Protein AF-A0A511DUH2-F1 (afdb_monomer_lite)

Secondary structure (DSSP, 8-state):
-----EEE--HHHHHHHS--HHHHHT-SS---SS-SEEEEEEEEEEE---TT-----EEEEEEEEEEEEEE-TTSS--EEEEESSHHHHHHHHHHS--TT---SSS-HHHHHHHTHHHHHHHHHHHHHHHHHHHHHHHHHHHHTS---PPP--------------

Structure (mmCIF, N/CA/C/O backbone):
data_AF-A0A511DUH2-F1
#
_entry.id   AF-A0A511DUH2-F1
#
loop_
_atom_site.group_PDB
_atom_site.id
_atom_site.type_symbol
_atom_site.label_atom_id
_atom_site.label_alt_id
_atom_site.label_comp_id
_atom_site.label_asym_id
_atom_site.label_entity_id
_atom_site.label_seq_id
_atom_site.pdbx_PDB_ins_code
_atom_site.Cartn_x
_atom_site.Cartn_y
_atom_site.Cartn_z
_atom_site.occupancy
_atom_site.B_iso_or_equiv
_atom_site.auth_seq_id
_atom_site.auth_comp_id
_atom_site.auth_asym_id
_atom_site.auth_atom_id
_atom_site.pdbx_PDB_model_num
ATOM 1 N N . MET A 1 1 ? -21.020 4.846 -0.108 1.00 27.09 1 MET A N 1
ATOM 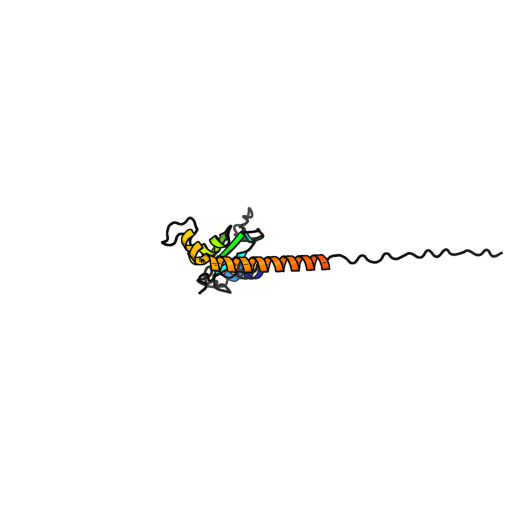2 C CA . MET A 1 1 ? -20.127 5.142 -1.251 1.00 27.09 1 MET A CA 1
ATOM 3 C C . MET A 1 1 ? -18.711 5.168 -0.693 1.00 27.09 1 MET A C 1
ATOM 5 O O . MET A 1 1 ? -18.387 6.124 -0.010 1.00 27.09 1 MET A O 1
ATOM 9 N N . THR A 1 2 ? -17.922 4.106 -0.860 1.00 39.66 2 THR A N 1
ATOM 10 C CA . THR A 1 2 ? -16.558 4.007 -0.295 1.00 39.66 2 THR A CA 1
ATOM 11 C C . THR A 1 2 ? -15.631 4.985 -1.027 1.00 39.66 2 THR A C 1
ATOM 13 O O . THR A 1 2 ? -15.426 4.830 -2.234 1.00 39.66 2 THR A O 1
ATOM 16 N N . GLN A 1 3 ? -15.136 6.022 -0.343 1.00 56.62 3 GLN A N 1
ATOM 17 C CA . GLN A 1 3 ? -14.413 7.144 -0.968 1.00 56.62 3 GLN A CA 1
ATOM 18 C C . GLN A 1 3 ? -12.932 6.827 -1.226 1.00 56.62 3 GLN A C 1
ATOM 20 O O . GLN A 1 3 ? -12.353 7.340 -2.183 1.00 56.62 3 GLN A O 1
ATOM 25 N N . THR A 1 4 ? -12.335 5.890 -0.484 1.00 60.19 4 THR A N 1
ATOM 26 C CA . THR A 1 4 ? -10.929 5.510 -0.699 1.00 60.19 4 THR A CA 1
ATOM 27 C C . THR A 1 4 ? -10.771 4.407 -1.755 1.00 60.19 4 THR A C 1
ATOM 29 O O . THR A 1 4 ? -10.935 3.218 -1.492 1.00 60.19 4 THR A O 1
ATOM 32 N N . LYS A 1 5 ? -10.377 4.784 -2.980 1.00 70.19 5 LYS A N 1
ATOM 33 C CA . LYS A 1 5 ? -10.098 3.866 -4.111 1.00 70.19 5 LYS A CA 1
ATOM 34 C C . LYS A 1 5 ? -8.745 3.133 -3.996 1.00 70.19 5 LYS A C 1
ATOM 36 O O . LYS A 1 5 ? -8.036 2.985 -4.991 1.00 70.19 5 LYS A O 1
ATOM 41 N N . ALA A 1 6 ? -8.342 2.703 -2.801 1.00 78.94 6 ALA A N 1
ATOM 42 C CA . ALA A 1 6 ? -7.068 2.013 -2.595 1.00 78.94 6 ALA A CA 1
ATOM 43 C C . ALA A 1 6 ? -7.252 0.489 -2.576 1.00 78.94 6 ALA A C 1
ATOM 45 O O . ALA A 1 6 ? -8.086 -0.045 -1.847 1.00 78.94 6 ALA A O 1
ATOM 46 N N . THR A 1 7 ? -6.442 -0.233 -3.349 1.00 85.56 7 THR A N 1
ATOM 47 C CA . THR A 1 7 ? -6.520 -1.699 -3.450 1.00 85.56 7 THR A CA 1
ATOM 48 C C . THR A 1 7 ? -5.322 -2.383 -2.787 1.00 85.56 7 THR A C 1
ATOM 50 O O . THR A 1 7 ? -4.168 -1.991 -2.960 1.00 85.56 7 THR A O 1
ATOM 53 N N . LEU A 1 8 ? -5.588 -3.425 -1.991 1.00 86.06 8 LEU A N 1
ATOM 54 C CA . LEU A 1 8 ? -4.547 -4.189 -1.300 1.00 86.06 8 LEU A CA 1
ATOM 55 C C . LEU A 1 8 ? -3.928 -5.229 -2.237 1.00 86.06 8 LEU A C 1
ATOM 57 O O . LEU A 1 8 ? -4.582 -6.226 -2.567 1.00 86.06 8 LEU A O 1
ATOM 61 N N . ILE A 1 9 ? -2.649 -5.069 -2.564 1.00 87.31 9 ILE A N 1
ATOM 62 C CA . ILE A 1 9 ? -1.936 -5.930 -3.516 1.00 87.31 9 ILE A CA 1
ATOM 63 C C . ILE A 1 9 ? -1.029 -6.958 -2.839 1.00 87.31 9 ILE A C 1
ATOM 65 O O . ILE A 1 9 ? -0.667 -6.856 -1.662 1.00 87.31 9 ILE A O 1
ATOM 69 N N . SER A 1 10 ? -0.685 -7.991 -3.599 1.00 86.38 10 SER A N 1
ATOM 70 C CA . SER A 1 10 ? 0.327 -8.985 -3.256 1.00 86.38 10 SER A CA 1
ATOM 71 C C . SER A 1 10 ? 1.739 -8.532 -3.654 1.00 86.38 10 SER A C 1
ATOM 73 O O . SER A 1 10 ? 1.935 -7.556 -4.374 1.00 86.38 10 SER A O 1
ATOM 75 N N . VAL A 1 11 ? 2.750 -9.271 -3.193 1.00 83.69 11 VAL A N 1
ATOM 76 C CA . VAL A 1 11 ? 4.164 -8.999 -3.509 1.00 83.69 11 VAL A CA 1
ATOM 77 C C . VAL A 1 11 ? 4.452 -9.172 -4.996 1.00 83.69 11 VAL A C 1
ATOM 79 O O . VAL A 1 11 ? 5.246 -8.427 -5.560 1.00 83.69 11 VAL A O 1
ATOM 82 N N . GLU A 1 12 ? 3.823 -10.162 -5.626 1.00 81.94 12 GLU A N 1
ATOM 83 C CA . GLU A 1 12 ? 3.992 -10.451 -7.051 1.00 81.94 12 GLU A CA 1
ATOM 84 C C . GLU A 1 12 ? 3.419 -9.318 -7.903 1.00 81.94 12 GLU A C 1
ATOM 86 O O . GLU A 1 12 ? 4.085 -8.831 -8.813 1.00 81.94 12 GLU A O 1
ATOM 91 N N . GLU A 1 13 ? 2.239 -8.816 -7.536 1.00 81.75 13 GLU A N 1
ATOM 92 C CA . GLU A 1 13 ? 1.628 -7.649 -8.177 1.00 81.75 13 GLU A CA 1
ATOM 93 C C . GLU A 1 13 ? 2.458 -6.381 -7.963 1.00 81.75 13 GLU A C 1
ATOM 95 O O . GLU A 1 13 ? 2.677 -5.630 -8.909 1.00 81.75 13 GLU A O 1
ATOM 100 N N . ALA A 1 14 ? 2.988 -6.169 -6.754 1.00 81.25 14 ALA A N 1
ATOM 101 C CA . ALA A 1 14 ? 3.866 -5.035 -6.474 1.00 81.25 14 ALA A CA 1
ATOM 102 C C . ALA A 1 14 ? 5.151 -5.085 -7.313 1.00 81.25 14 ALA A C 1
ATOM 104 O O . ALA A 1 14 ? 5.560 -4.076 -7.880 1.00 81.25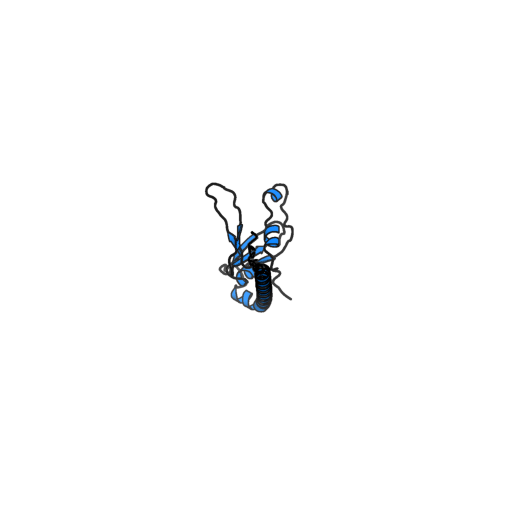 14 ALA A O 1
ATOM 105 N N . LYS A 1 15 ? 5.769 -6.264 -7.451 1.00 77.31 15 LYS A N 1
ATOM 106 C CA . LYS A 1 15 ? 6.932 -6.458 -8.330 1.00 77.31 15 LYS A CA 1
ATOM 107 C C . LYS A 1 15 ? 6.587 -6.234 -9.800 1.00 77.31 15 LYS A C 1
ATOM 109 O O . LYS A 1 15 ? 7.394 -5.665 -10.516 1.00 77.31 15 LYS A O 1
ATOM 114 N N . ALA A 1 16 ? 5.396 -6.629 -10.246 1.00 75.38 16 ALA A N 1
ATOM 115 C CA . ALA A 1 16 ? 4.959 -6.393 -11.620 1.00 75.38 16 ALA A CA 1
ATOM 116 C C . ALA A 1 16 ? 4.741 -4.900 -11.942 1.00 75.38 16 ALA A C 1
ATOM 118 O O . ALA A 1 16 ? 4.859 -4.507 -13.104 1.00 75.38 16 ALA A O 1
ATOM 119 N N . LEU A 1 17 ? 4.415 -4.078 -10.936 1.00 73.88 17 LEU A N 1
ATOM 120 C CA . LEU A 1 17 ? 4.332 -2.616 -11.063 1.00 73.88 17 LEU A CA 1
ATOM 121 C C . LEU A 1 17 ? 5.722 -1.966 -11.102 1.00 73.88 17 LEU A C 1
ATOM 123 O O . LEU A 1 17 ? 5.933 -0.996 -11.829 1.00 73.88 17 LEU A O 1
ATOM 127 N N . LEU A 1 18 ? 6.680 -2.535 -10.370 1.00 72.62 18 LEU A N 1
ATOM 128 C CA . LEU A 1 18 ? 8.098 -2.186 -10.413 1.00 72.62 18 LEU A CA 1
ATOM 129 C C . LEU A 1 18 ? 8.753 -2.774 -11.682 1.00 72.62 18 LEU A C 1
ATOM 131 O O . LEU A 1 18 ? 9.583 -3.673 -11.585 1.00 72.62 18 LEU A O 1
ATOM 135 N N . LYS A 1 19 ? 8.364 -2.314 -12.882 1.00 65.12 19 LYS A N 1
ATOM 136 C CA . LYS A 1 19 ? 9.060 -2.694 -14.132 1.00 65.12 19 LYS A CA 1
ATOM 137 C C . LYS A 1 19 ? 10.562 -2.388 -14.001 1.00 65.12 19 LYS A C 1
ATOM 139 O O . LYS A 1 19 ? 10.927 -1.303 -13.542 1.00 65.12 19 LYS A O 1
ATOM 144 N N . ASP A 1 20 ? 11.415 -3.310 -14.444 1.00 58.19 20 ASP A N 1
ATOM 145 C CA . ASP A 1 20 ? 12.858 -3.077 -14.516 1.00 58.19 20 ASP A CA 1
ATOM 146 C C . ASP A 1 20 ? 13.172 -1.967 -15.533 1.00 58.19 20 ASP A C 1
ATOM 148 O O . ASP A 1 20 ? 12.541 -1.858 -16.586 1.00 58.19 20 ASP A O 1
ATOM 152 N N . GLN A 1 21 ? 14.162 -1.123 -15.223 1.00 52.81 21 GLN A N 1
ATOM 153 C CA . GLN A 1 21 ? 14.524 0.030 -16.057 1.00 52.81 21 GLN A CA 1
ATOM 154 C C . GLN A 1 21 ? 14.890 -0.385 -17.496 1.00 52.81 21 GLN A C 1
ATOM 156 O O . GLN A 1 21 ? 14.629 0.375 -18.421 1.00 52.81 21 GLN A O 1
ATOM 161 N N . SER A 1 22 ? 15.435 -1.591 -17.707 1.00 52.84 22 SER A N 1
ATOM 162 C CA . SER A 1 22 ? 15.736 -2.136 -19.042 1.00 52.84 22 SER A CA 1
ATOM 163 C C . SER A 1 22 ? 14.511 -2.220 -19.948 1.00 52.84 22 SER A C 1
ATOM 165 O O . SER A 1 22 ? 14.611 -1.909 -21.131 1.00 52.84 22 SER A O 1
ATOM 167 N N . ASP A 1 23 ? 13.355 -2.562 -19.381 1.00 56.81 23 ASP A N 1
ATOM 168 C CA . ASP A 1 23 ? 12.097 -2.670 -20.120 1.00 56.81 23 ASP A CA 1
ATOM 169 C C . ASP A 1 23 ? 11.494 -1.284 -20.392 1.00 56.81 23 ASP A C 1
ATOM 171 O O . ASP A 1 23 ? 10.731 -1.107 -21.337 1.00 56.81 23 ASP A O 1
ATOM 175 N N . GLN A 1 24 ? 11.858 -0.282 -19.583 1.00 59.25 24 GLN A N 1
ATOM 176 C CA . GLN A 1 24 ? 11.431 1.110 -19.746 1.00 59.25 24 GLN A CA 1
ATOM 177 C C . GLN A 1 24 ? 12.296 1.897 -20.741 1.00 59.25 24 GLN A C 1
ATOM 179 O O . GLN A 1 24 ? 11.797 2.846 -21.336 1.00 59.25 24 GLN A O 1
ATOM 184 N N . ILE A 1 25 ? 13.566 1.519 -20.947 1.00 59.12 25 ILE A N 1
ATOM 185 C CA . ILE A 1 25 ? 14.508 2.244 -21.827 1.00 59.12 25 ILE A CA 1
ATOM 186 C C . ILE A 1 25 ? 14.023 2.292 -23.285 1.00 59.12 25 ILE A C 1
ATOM 188 O O . ILE A 1 25 ? 14.286 3.271 -23.978 1.00 59.12 25 ILE A O 1
ATOM 192 N N . ASN A 1 26 ? 13.287 1.274 -23.739 1.00 64.19 26 ASN A N 1
ATOM 193 C CA . ASN A 1 26 ? 12.782 1.195 -25.114 1.00 64.19 26 ASN A CA 1
ATOM 194 C C . ASN A 1 26 ? 11.375 1.805 -25.294 1.00 64.19 26 ASN A C 1
ATOM 196 O O . ASN A 1 26 ? 10.894 1.907 -26.422 1.00 64.19 26 ASN A O 1
ATOM 200 N N . GLU A 1 27 ? 10.696 2.218 -24.215 1.00 64.69 27 GLU A N 1
ATOM 201 C CA . GLU A 1 27 ? 9.372 2.849 -24.280 1.00 64.69 27 GLU A CA 1
ATOM 202 C C . GLU A 1 27 ? 9.519 4.384 -24.305 1.00 64.69 27 GLU A C 1
ATOM 204 O O . GLU A 1 27 ? 10.031 4.989 -23.367 1.00 64.69 27 GLU A O 1
ATOM 209 N N . ARG A 1 28 ? 9.008 5.048 -25.357 1.00 67.25 28 ARG A N 1
ATOM 210 C CA . ARG A 1 28 ? 9.033 6.525 -25.481 1.00 67.25 28 ARG A CA 1
ATOM 211 C C . ARG A 1 28 ? 8.339 7.237 -24.310 1.00 67.25 28 ARG A C 1
ATOM 213 O O . ARG A 1 28 ? 8.726 8.344 -23.955 1.00 67.25 28 ARG A O 1
ATOM 220 N N . PHE A 1 29 ? 7.336 6.586 -23.721 1.00 61.47 29 PHE A N 1
ATOM 221 C CA . PHE A 1 29 ? 6.712 6.970 -22.458 1.00 61.47 29 PHE A CA 1
ATOM 222 C C . PHE A 1 29 ? 6.415 5.691 -21.669 1.00 61.47 29 PHE A C 1
ATOM 224 O O . PHE A 1 29 ? 5.510 4.958 -22.081 1.00 61.47 29 PHE A O 1
ATOM 231 N N . PRO A 1 30 ? 7.149 5.393 -20.582 1.00 63.19 30 PRO A N 1
ATOM 232 C CA . PRO A 1 30 ? 6.910 4.189 -19.804 1.00 63.19 30 PRO A CA 1
ATOM 233 C C . PRO A 1 30 ? 5.484 4.208 -19.251 1.00 63.19 30 PRO A C 1
ATOM 235 O O . PRO A 1 30 ? 5.087 5.148 -18.562 1.00 63.19 30 PRO A O 1
ATOM 238 N N . ARG A 1 31 ? 4.693 3.181 -19.575 1.00 63.69 31 ARG A N 1
ATOM 239 C CA . ARG A 1 31 ? 3.324 3.029 -19.053 1.00 63.69 31 ARG A CA 1
ATOM 240 C C . ARG A 1 31 ? 3.255 1.891 -18.048 1.00 63.69 31 ARG A C 1
ATOM 242 O O . ARG A 1 31 ? 3.815 0.805 -18.256 1.00 63.69 31 ARG A O 1
ATOM 249 N N . LEU A 1 32 ? 2.529 2.129 -16.959 1.00 66.12 32 LEU A N 1
ATOM 250 C CA . LEU A 1 32 ? 2.242 1.102 -15.962 1.00 66.12 32 LEU A CA 1
ATOM 251 C C . LEU A 1 32 ? 1.192 0.124 -16.494 1.00 66.12 32 LEU A C 1
ATOM 253 O O . LEU A 1 32 ? 0.251 0.514 -17.181 1.00 66.12 32 LEU A O 1
ATOM 257 N N . LYS A 1 33 ? 1.350 -1.165 -16.163 1.00 68.62 33 LYS A N 1
ATOM 258 C CA . LYS A 1 33 ? 0.423 -2.225 -16.605 1.00 68.62 33 LYS A CA 1
ATOM 259 C C . LYS A 1 33 ? -0.976 -2.080 -15.999 1.00 68.62 33 LYS A C 1
ATOM 261 O O . LYS A 1 33 ? -1.950 -2.473 -16.631 1.00 68.62 33 LYS A O 1
ATOM 266 N N . LYS A 1 34 ? -1.072 -1.563 -14.773 1.00 72.94 34 LYS A N 1
ATOM 267 C CA . LYS A 1 34 ? -2.332 -1.291 -14.076 1.00 72.94 34 LYS A CA 1
ATOM 268 C C . LYS A 1 34 ? -2.225 0.083 -13.422 1.00 72.94 34 LYS A C 1
ATOM 270 O O . LYS A 1 34 ? -1.232 0.353 -12.753 1.00 72.94 34 LYS A O 1
ATOM 275 N N . GLN A 1 35 ? -3.214 0.932 -13.678 1.00 81.88 35 GLN A N 1
ATOM 276 C CA . GLN A 1 35 ? -3.316 2.276 -13.113 1.00 81.88 35 GLN A CA 1
ATOM 277 C C . GLN A 1 35 ? -4.217 2.231 -11.877 1.00 81.88 35 GLN A C 1
ATOM 279 O O . GLN A 1 35 ? -5.226 1.520 -11.873 1.00 81.88 35 GLN A O 1
ATOM 284 N N . GLY A 1 36 ? -3.864 2.988 -10.842 1.00 85.19 36 GLY A N 1
ATOM 285 C CA . GLY A 1 36 ? -4.644 3.093 -9.613 1.00 85.19 36 GLY A CA 1
ATOM 286 C C . GLY A 1 36 ? -3.813 3.350 -8.359 1.00 85.19 36 GLY A C 1
ATOM 287 O O . GLY A 1 36 ? -2.604 3.585 -8.409 1.00 85.19 36 GLY A O 1
ATOM 288 N N . LYS A 1 37 ? -4.491 3.291 -7.213 1.00 88.69 37 LYS A N 1
ATOM 289 C CA . LYS A 1 37 ? -3.904 3.472 -5.884 1.00 88.69 37 LYS A CA 1
ATOM 290 C C . LYS A 1 37 ? -3.786 2.104 -5.220 1.00 88.69 37 LYS A C 1
ATOM 292 O O . LYS A 1 37 ? -4.782 1.385 -5.081 1.00 88.69 37 LYS A O 1
ATOM 297 N N . TYR A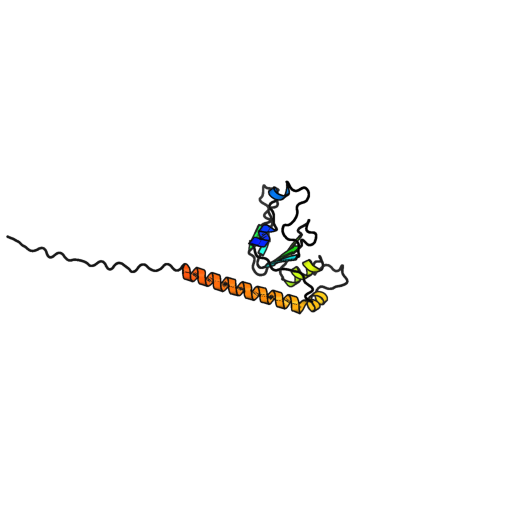 1 38 ? -2.575 1.720 -4.830 1.00 88.81 38 TYR A N 1
ATOM 298 C CA . TYR A 1 38 ? -2.294 0.394 -4.282 1.00 88.81 38 TYR A CA 1
ATOM 299 C C . TYR A 1 38 ? -1.566 0.468 -2.945 1.00 88.81 38 TYR A C 1
ATOM 301 O O . TYR A 1 38 ? -0.751 1.356 -2.707 1.00 88.81 38 TYR A O 1
ATOM 309 N N . ILE A 1 39 ? -1.823 -0.513 -2.082 1.00 90.12 39 ILE A N 1
ATOM 310 C CA . ILE A 1 39 ? -1.133 -0.671 -0.801 1.00 90.12 39 ILE A CA 1
ATOM 311 C C . ILE A 1 39 ? -0.574 -2.088 -0.703 1.00 90.12 39 ILE A C 1
ATOM 313 O O . ILE A 1 39 ? -1.309 -3.073 -0.817 1.00 90.12 39 ILE A O 1
ATOM 317 N N . LEU A 1 40 ? 0.726 -2.188 -0.434 1.00 90.19 40 LEU A N 1
ATOM 318 C CA . LEU A 1 40 ? 1.406 -3.437 -0.113 1.00 90.19 40 LEU A CA 1
ATOM 319 C C . LEU A 1 40 ? 1.660 -3.517 1.404 1.00 90.19 40 LEU A C 1
ATOM 321 O O . LEU A 1 40 ? 2.487 -2.760 1.921 1.00 90.19 40 LEU A O 1
ATOM 325 N N . PRO A 1 41 ? 0.980 -4.428 2.121 1.00 88.62 41 PRO A N 1
ATOM 326 C CA . PRO A 1 41 ? 1.171 -4.624 3.557 1.00 88.62 41 PRO A CA 1
ATOM 327 C C . PRO A 1 41 ? 2.366 -5.536 3.868 1.00 88.62 41 PRO A C 1
ATOM 329 O O . PRO A 1 41 ? 2.637 -6.476 3.123 1.00 88.62 41 PRO A O 1
ATOM 332 N N . ASP A 1 42 ? 3.005 -5.315 5.018 1.00 88.00 42 ASP A N 1
ATOM 333 C CA . ASP A 1 42 ? 4.145 -6.067 5.576 1.00 88.00 42 ASP A CA 1
ATOM 334 C C . ASP A 1 42 ? 5.449 -5.988 4.764 1.00 88.00 42 ASP A C 1
ATOM 336 O O . ASP A 1 42 ? 6.334 -6.844 4.869 1.00 88.00 42 ASP A O 1
ATOM 340 N N . TYR A 1 43 ? 5.600 -4.932 3.967 1.00 87.19 43 TYR A N 1
ATOM 341 C CA . TYR A 1 43 ? 6.821 -4.662 3.215 1.00 87.19 43 TYR A CA 1
ATOM 342 C C . TYR A 1 43 ? 7.256 -3.213 3.374 1.00 87.19 43 TYR A C 1
ATOM 344 O O . TYR A 1 43 ? 6.484 -2.329 3.744 1.00 87.19 43 TYR A O 1
ATOM 352 N N . ARG A 1 44 ? 8.531 -2.982 3.080 1.00 85.19 44 ARG A N 1
ATOM 353 C CA . ARG A 1 44 ? 9.156 -1.670 3.042 1.00 85.19 44 ARG A CA 1
ATOM 354 C C . ARG A 1 44 ? 10.079 -1.590 1.836 1.00 85.19 44 ARG A C 1
ATOM 356 O O . ARG A 1 44 ? 10.849 -2.516 1.579 1.00 85.19 44 ARG A O 1
ATOM 363 N N . LEU A 1 45 ? 10.029 -0.474 1.119 1.00 83.88 45 LEU A N 1
ATOM 364 C CA . LEU A 1 45 ? 11.007 -0.152 0.089 1.00 83.88 45 LEU A CA 1
ATOM 365 C C . LEU A 1 45 ? 12.311 0.272 0.755 1.00 83.88 45 LEU A C 1
ATOM 367 O O . LEU A 1 45 ? 12.361 1.276 1.470 1.00 83.88 45 LEU A O 1
ATOM 371 N N . THR A 1 46 ? 13.371 -0.485 0.512 1.00 78.50 46 THR A N 1
ATOM 372 C CA . THR A 1 46 ? 14.721 -0.141 0.940 1.00 78.50 46 THR A CA 1
ATOM 373 C C . THR A 1 46 ? 15.584 0.159 -0.271 1.00 78.50 46 THR A C 1
ATOM 375 O O . THR A 1 46 ? 15.486 -0.465 -1.328 1.00 78.50 46 THR A O 1
ATOM 378 N N . ARG A 1 47 ? 16.437 1.171 -0.123 1.00 68.88 47 ARG A N 1
ATOM 379 C CA . ARG A 1 47 ? 17.399 1.556 -1.147 1.00 68.88 47 ARG A CA 1
ATOM 380 C C . ARG A 1 47 ? 18.775 1.159 -0.646 1.00 68.88 47 ARG A C 1
ATOM 382 O O . ARG A 1 47 ? 19.327 1.834 0.220 1.00 68.88 47 ARG A O 1
ATOM 389 N N . LYS A 1 48 ? 19.322 0.054 -1.149 1.00 55.38 48 LYS A N 1
ATOM 390 C CA . LYS A 1 48 ? 20.725 -0.267 -0.875 1.00 55.38 48 LYS A CA 1
ATOM 391 C C . LYS A 1 48 ? 21.597 0.668 -1.709 1.00 55.38 48 LYS A C 1
ATOM 393 O O . LYS A 1 48 ? 21.420 0.765 -2.919 1.00 55.38 48 LYS A O 1
ATOM 398 N N . ARG A 1 49 ? 22.526 1.368 -1.058 1.00 52.19 49 ARG A N 1
ATOM 399 C CA . ARG A 1 49 ? 23.690 1.945 -1.735 1.00 52.19 49 ARG A CA 1
ATOM 400 C C . ARG A 1 49 ? 24.757 0.854 -1.726 1.00 52.19 49 ARG A C 1
ATOM 402 O O . ARG A 1 49 ? 25.369 0.625 -0.690 1.00 52.19 49 ARG A O 1
ATOM 409 N N . GLU A 1 50 ? 24.930 0.128 -2.825 1.00 48.78 50 GLU A N 1
ATOM 410 C CA . GLU A 1 50 ? 26.168 -0.640 -2.995 1.00 48.78 50 GLU A CA 1
ATOM 411 C C . GLU A 1 50 ? 27.294 0.363 -3.255 1.00 48.78 50 GLU A C 1
ATOM 413 O O . GLU A 1 50 ? 27.130 1.266 -4.076 1.00 48.78 50 GLU A O 1
ATOM 418 N N . ALA A 1 51 ? 28.417 0.225 -2.545 1.00 44.75 51 ALA A N 1
ATOM 419 C CA . ALA A 1 51 ? 29.479 1.235 -2.468 1.00 44.75 51 ALA A CA 1
ATOM 420 C C . ALA A 1 51 ? 30.136 1.616 -3.815 1.00 44.75 51 ALA A C 1
ATOM 422 O O . ALA A 1 51 ? 30.908 2.562 -3.857 1.00 44.75 51 ALA A O 1
ATOM 423 N N . PHE A 1 52 ? 29.805 0.945 -4.922 1.00 40.47 52 PHE A N 1
ATOM 424 C CA . PHE A 1 52 ? 30.395 1.198 -6.242 1.00 40.47 52 PHE A CA 1
ATOM 425 C C . PHE A 1 52 ? 29.390 1.181 -7.406 1.00 40.47 52 PHE A C 1
ATOM 427 O O . PHE A 1 52 ? 29.788 1.199 -8.569 1.00 40.47 52 PHE A O 1
ATOM 434 N N . LYS A 1 53 ? 28.077 1.167 -7.140 1.00 42.81 53 LYS A N 1
ATOM 435 C CA . LYS A 1 53 ? 27.053 1.214 -8.196 1.00 42.81 53 LYS A CA 1
ATOM 436 C C . LYS A 1 53 ? 26.111 2.389 -7.973 1.00 42.81 53 LYS A C 1
ATOM 438 O O . LYS A 1 53 ? 25.297 2.399 -7.059 1.00 42.81 53 LYS A O 1
ATOM 443 N N . ILE A 1 54 ? 26.149 3.334 -8.909 1.00 44.31 54 ILE A N 1
ATOM 444 C CA . ILE A 1 54 ? 25.215 4.470 -9.047 1.00 44.31 54 ILE A CA 1
ATOM 445 C C . ILE A 1 54 ? 23.754 3.990 -9.267 1.00 44.31 54 ILE A C 1
ATOM 447 O O . ILE A 1 54 ? 22.805 4.775 -9.231 1.00 44.31 54 ILE A O 1
ATOM 451 N N . ARG A 1 55 ? 23.536 2.680 -9.462 1.00 48.12 55 ARG A N 1
ATOM 452 C CA . ARG A 1 55 ? 22.228 2.081 -9.741 1.00 48.12 55 ARG A CA 1
ATOM 453 C C . ARG A 1 55 ? 21.373 1.999 -8.477 1.00 48.12 55 ARG A C 1
ATOM 455 O O . ARG A 1 55 ? 21.597 1.191 -7.580 1.00 48.12 55 ARG A O 1
ATOM 462 N N . LYS A 1 56 ? 20.356 2.856 -8.431 1.00 51.81 56 LYS A N 1
ATOM 463 C CA . LYS A 1 56 ? 19.318 2.925 -7.399 1.00 51.81 56 LYS A CA 1
ATOM 464 C C . LYS A 1 56 ? 18.384 1.713 -7.513 1.00 51.81 56 LYS A C 1
ATOM 466 O O . LYS A 1 56 ? 17.261 1.858 -7.975 1.00 51.81 56 LYS A O 1
ATOM 471 N N . HIS A 1 57 ? 18.819 0.528 -7.101 1.00 59.03 57 HIS A N 1
ATOM 472 C CA . HIS A 1 57 ? 17.913 -0.616 -7.014 1.00 59.03 57 HIS A CA 1
ATOM 473 C C . HIS A 1 57 ? 17.022 -0.458 -5.768 1.00 59.03 57 HIS A C 1
ATOM 475 O O . HIS A 1 57 ? 17.491 -0.515 -4.628 1.00 59.03 57 HIS A O 1
ATOM 481 N N . THR A 1 58 ? 15.740 -0.164 -5.981 1.00 64.25 58 THR A N 1
ATOM 482 C CA . THR A 1 58 ? 14.698 -0.242 -4.949 1.00 64.25 58 THR A CA 1
ATOM 483 C C . THR A 1 58 ? 14.363 -1.706 -4.706 1.00 64.25 58 THR A C 1
ATOM 485 O O . THR A 1 58 ? 13.924 -2.400 -5.617 1.00 64.25 58 THR A O 1
ATOM 488 N N . PHE A 1 59 ? 14.561 -2.178 -3.478 1.00 75.56 59 PHE A N 1
ATOM 489 C CA . PHE A 1 59 ? 14.236 -3.543 -3.077 1.00 75.56 59 PHE A CA 1
ATOM 490 C C . PHE A 1 59 ? 13.036 -3.546 -2.133 1.00 75.56 59 PHE A C 1
ATOM 492 O O . PHE A 1 59 ? 12.884 -2.656 -1.297 1.00 75.56 59 PHE A O 1
ATOM 499 N N . LEU A 1 60 ? 12.199 -4.576 -2.243 1.00 83.56 60 LEU A N 1
ATOM 500 C CA . LEU A 1 60 ? 11.140 -4.849 -1.276 1.00 83.56 60 LEU A CA 1
ATOM 501 C C . LEU A 1 60 ? 11.695 -5.745 -0.170 1.00 83.56 60 LEU A C 1
ATOM 503 O O . LEU A 1 60 ? 12.013 -6.911 -0.402 1.00 83.56 60 LEU A O 1
ATOM 507 N N . GLN A 1 61 ? 11.790 -5.204 1.039 1.00 84.88 61 GLN A N 1
ATOM 508 C CA . GLN A 1 61 ? 12.156 -5.951 2.234 1.00 84.88 61 GLN A CA 1
ATOM 509 C C . GLN A 1 61 ? 10.901 -6.235 3.054 1.00 84.88 61 GLN A C 1
ATOM 511 O O . GLN A 1 61 ? 10.100 -5.333 3.294 1.00 84.88 61 GLN A O 1
ATOM 516 N N . HIS A 1 62 ? 10.732 -7.480 3.495 1.00 86.12 62 HIS A N 1
ATOM 517 C CA . HIS A 1 62 ? 9.649 -7.819 4.411 1.00 86.12 62 HIS A CA 1
ATOM 518 C C . HIS A 1 62 ? 9.867 -7.101 5.746 1.00 86.12 62 HIS A C 1
ATOM 520 O O . HIS A 1 62 ? 10.919 -7.247 6.373 1.00 86.12 62 HIS A O 1
ATOM 526 N N . HIS A 1 63 ? 8.873 -6.334 6.176 1.00 86.06 63 HIS A N 1
ATOM 527 C CA . HIS A 1 63 ? 8.883 -5.626 7.445 1.00 86.06 63 HIS A CA 1
ATOM 528 C C . HIS A 1 63 ? 7.461 -5.607 7.991 1.00 86.06 63 HIS A C 1
ATOM 530 O O . HIS A 1 63 ? 6.573 -4.977 7.420 1.00 86.06 63 HIS A O 1
ATOM 536 N N . ALA A 1 64 ? 7.248 -6.301 9.108 1.00 82.88 64 ALA A N 1
ATOM 537 C CA . ALA A 1 64 ? 5.927 -6.398 9.713 1.00 82.88 64 ALA A CA 1
ATOM 538 C C . ALA A 1 64 ? 5.375 -5.004 10.038 1.00 82.88 64 ALA A C 1
ATOM 540 O O . ALA A 1 64 ? 6.132 -4.115 10.446 1.00 82.88 64 ALA A O 1
ATOM 541 N N . ARG A 1 65 ? 4.056 -4.829 9.876 1.00 83.81 65 ARG A N 1
ATOM 542 C CA . ARG A 1 65 ? 3.349 -3.567 10.173 1.00 83.81 65 ARG A CA 1
ATOM 543 C C . ARG A 1 65 ? 3.874 -2.357 9.389 1.00 83.81 65 ARG A C 1
ATOM 545 O O . ARG A 1 65 ? 3.720 -1.229 9.835 1.00 83.81 65 ARG A O 1
ATOM 552 N N . SER A 1 66 ? 4.512 -2.576 8.245 1.00 87.25 66 SER A N 1
ATOM 553 C CA . SER A 1 66 ? 4.867 -1.511 7.305 1.00 87.25 66 SER A CA 1
ATOM 554 C C . SER A 1 66 ? 3.976 -1.582 6.078 1.00 87.25 66 SER A C 1
ATOM 556 O O . SER A 1 66 ? 3.550 -2.665 5.673 1.00 87.25 66 SER A O 1
ATOM 558 N N . TYR A 1 67 ? 3.687 -0.422 5.507 1.00 88.94 67 TYR A N 1
ATOM 559 C CA . TYR A 1 67 ? 2.824 -0.289 4.345 1.00 88.94 67 TYR A CA 1
ATOM 560 C C . TYR A 1 67 ? 3.575 0.485 3.274 1.00 88.94 67 TYR A C 1
ATOM 562 O O . TYR A 1 67 ? 4.104 1.563 3.540 1.00 88.94 67 TYR A O 1
ATOM 570 N N . VAL A 1 68 ? 3.628 -0.059 2.064 1.00 88.19 68 VAL A N 1
ATOM 571 C CA . VAL A 1 68 ? 4.099 0.684 0.895 1.00 88.19 68 VAL A CA 1
ATOM 572 C C . VAL A 1 68 ? 2.879 1.142 0.122 1.00 88.19 68 VAL A C 1
ATOM 574 O O . VAL A 1 68 ? 2.098 0.308 -0.336 1.00 88.19 68 VAL A O 1
ATOM 577 N N . ALA A 1 69 ? 2.716 2.452 -0.005 1.00 88.81 69 ALA A N 1
ATOM 578 C CA . ALA A 1 69 ? 1.713 3.036 -0.878 1.00 88.81 69 ALA A CA 1
ATOM 579 C C . ALA A 1 69 ? 2.305 3.228 -2.274 1.00 88.81 69 ALA A C 1
ATOM 581 O O . ALA A 1 69 ? 3.444 3.684 -2.407 1.00 88.81 69 ALA A O 1
ATOM 582 N N . PHE A 1 70 ? 1.517 2.900 -3.289 1.00 86.75 70 PHE A N 1
ATOM 583 C CA . PHE A 1 70 ? 1.817 3.120 -4.694 1.00 86.75 70 PHE A CA 1
ATOM 584 C C . PHE A 1 70 ? 0.711 3.985 -5.284 1.00 86.75 70 PHE A C 1
ATOM 586 O O . PHE A 1 70 ? -0.448 3.565 -5.303 1.00 86.75 70 PHE A O 1
ATOM 593 N N . ASP A 1 71 ? 1.071 5.159 -5.781 1.00 85.62 71 ASP A N 1
ATOM 594 C CA . ASP A 1 71 ? 0.161 6.005 -6.542 1.00 85.62 71 ASP A CA 1
ATOM 595 C C . ASP A 1 71 ? 0.561 5.994 -8.017 1.00 85.62 71 ASP A C 1
ATOM 597 O O . ASP A 1 71 ? 1.700 6.293 -8.381 1.00 85.62 71 ASP A O 1
ATOM 601 N N . SER A 1 72 ? -0.383 5.582 -8.855 1.00 78.75 72 SER A N 1
ATOM 602 C CA . SER A 1 72 ? -0.243 5.511 -10.305 1.00 78.75 72 SER A CA 1
ATOM 603 C C . SER A 1 72 ? -1.444 6.102 -11.034 1.00 78.75 72 SER A C 1
ATOM 605 O O . SER A 1 72 ? -1.729 5.704 -12.164 1.00 78.75 72 SER A O 1
ATOM 607 N N . GLU A 1 73 ? -2.165 7.028 -10.399 1.00 76.06 73 GLU A N 1
ATOM 608 C CA . GLU A 1 73 ? -3.405 7.612 -10.925 1.00 76.06 73 GLU A CA 1
ATOM 609 C C . GLU A 1 73 ? -3.239 8.191 -12.342 1.00 76.06 73 GLU A C 1
ATOM 611 O O . GLU A 1 73 ? -4.078 7.958 -13.207 1.00 76.06 73 GLU A O 1
ATOM 616 N N . ASN A 1 74 ? -2.092 8.810 -12.638 1.00 69.38 74 ASN A N 1
ATOM 617 C CA . ASN A 1 74 ? -1.812 9.372 -13.966 1.00 69.38 74 ASN A CA 1
ATOM 618 C C . ASN A 1 74 ? -1.340 8.330 -15.001 1.00 69.38 74 ASN A C 1
ATOM 620 O O . ASN A 1 74 ? -1.103 8.666 -16.160 1.00 69.38 74 ASN A O 1
ATOM 624 N N . GLY A 1 75 ? -1.106 7.077 -14.593 1.00 65.00 75 GLY A N 1
ATOM 625 C CA . GLY A 1 75 ? -0.672 5.965 -15.448 1.00 65.00 75 GLY A CA 1
ATOM 626 C C . GLY A 1 75 ? 0.725 6.062 -16.073 1.00 65.00 75 GLY A C 1
ATOM 627 O O . GLY A 1 75 ? 1.193 5.089 -16.671 1.00 65.00 75 GLY A O 1
ATOM 628 N N . GLN A 1 76 ? 1.382 7.212 -15.920 1.00 67.00 76 GLN A N 1
ATOM 629 C CA . GLN A 1 76 ? 2.725 7.516 -16.418 1.00 67.00 76 GLN A CA 1
ATOM 630 C C . GLN A 1 76 ? 3.775 7.435 -15.303 1.00 67.00 76 GLN A C 1
ATOM 632 O O . GLN A 1 76 ? 4.810 6.797 -15.468 1.00 67.00 76 GLN A O 1
ATOM 637 N N . THR A 1 77 ? 3.494 8.042 -14.148 1.00 69.44 77 THR A N 1
ATOM 638 C CA . THR A 1 77 ? 4.436 8.120 -13.024 1.00 69.44 77 THR A CA 1
ATOM 639 C C . THR A 1 77 ? 3.945 7.263 -11.868 1.00 69.44 77 THR A C 1
ATOM 641 O O . THR A 1 77 ? 2.799 7.392 -11.447 1.00 69.44 77 THR A O 1
ATOM 644 N N . LEU A 1 78 ? 4.827 6.403 -11.352 1.00 77.19 78 LEU A N 1
ATOM 645 C CA . LEU A 1 78 ? 4.597 5.623 -10.139 1.00 77.19 78 LEU A CA 1
ATOM 646 C C . LEU A 1 78 ? 5.260 6.324 -8.950 1.00 77.19 78 LEU A C 1
ATOM 648 O O . LEU A 1 78 ? 6.489 6.324 -8.837 1.00 77.19 78 LEU A O 1
ATOM 652 N N . TRP A 1 79 ? 4.461 6.882 -8.049 1.00 81.38 79 TRP A N 1
ATOM 653 C CA . TRP A 1 79 ? 4.937 7.408 -6.773 1.00 81.38 79 TRP A CA 1
ATOM 654 C C . TRP A 1 79 ? 4.880 6.320 -5.711 1.00 81.38 79 TRP A C 1
ATOM 656 O O . TRP A 1 79 ? 3.932 5.539 -5.656 1.00 81.38 79 TRP A O 1
ATOM 666 N N . MET A 1 80 ? 5.913 6.248 -4.870 1.00 84.69 80 MET A N 1
ATOM 667 C CA . MET A 1 80 ? 6.045 5.177 -3.886 1.00 84.69 80 MET A CA 1
ATOM 668 C C . MET A 1 80 ? 6.565 5.699 -2.559 1.00 84.69 80 MET A C 1
ATOM 670 O O . MET A 1 80 ? 7.650 6.282 -2.499 1.00 84.69 80 MET A O 1
ATOM 674 N N . HIS A 1 81 ? 5.835 5.421 -1.484 1.00 85.62 81 HIS A N 1
ATOM 675 C CA . HIS A 1 81 ? 6.203 5.864 -0.144 1.00 85.62 81 HIS A CA 1
ATOM 676 C C . HIS A 1 81 ? 5.988 4.769 0.897 1.00 85.62 81 HIS A C 1
ATOM 678 O O . HIS A 1 81 ? 5.067 3.958 0.812 1.00 85.62 81 HIS A O 1
ATOM 684 N N . ASN A 1 82 ? 6.878 4.752 1.889 1.00 89.44 82 ASN A N 1
ATOM 685 C CA . ASN A 1 82 ? 6.785 3.862 3.038 1.00 89.44 82 ASN A CA 1
ATOM 686 C C . ASN A 1 82 ? 6.039 4.563 4.168 1.00 89.44 82 ASN A C 1
ATOM 688 O O . ASN A 1 82 ? 6.418 5.672 4.544 1.00 89.44 82 ASN A O 1
ATOM 692 N N . PHE A 1 83 ? 5.085 3.864 4.770 1.00 89.12 83 PHE A N 1
ATOM 693 C CA . PHE A 1 83 ? 4.312 4.339 5.907 1.00 89.12 83 PHE A CA 1
ATOM 694 C C . PHE A 1 83 ? 4.354 3.341 7.071 1.00 89.12 83 PHE A C 1
ATOM 696 O O . PHE A 1 83 ? 4.348 2.122 6.855 1.00 89.12 83 PHE A O 1
ATOM 703 N N . PRO A 1 84 ? 4.382 3.841 8.319 1.00 87.19 84 PRO A N 1
ATOM 704 C CA . PRO A 1 84 ? 4.284 3.016 9.519 1.00 87.19 84 PRO A CA 1
ATOM 705 C C . PRO A 1 84 ? 2.847 2.547 9.796 1.00 87.19 84 PRO A C 1
ATOM 707 O O . PRO A 1 84 ? 2.647 1.620 10.578 1.00 87.19 84 PRO A O 1
ATOM 710 N N . SER A 1 85 ? 1.836 3.165 9.176 1.00 89.19 85 SER A N 1
ATOM 711 C CA . SER A 1 85 ? 0.432 2.833 9.403 1.00 89.19 85 SER A CA 1
ATOM 712 C C . SER A 1 85 ? -0.393 2.817 8.113 1.00 89.19 85 SER A C 1
ATOM 714 O O . SER A 1 85 ? -0.116 3.540 7.156 1.00 89.19 85 SER A O 1
ATOM 716 N N . LEU A 1 86 ? -1.436 1.977 8.104 1.00 88.12 86 LEU A N 1
ATOM 717 C CA . LEU A 1 86 ? -2.371 1.870 6.980 1.00 88.12 86 LEU A CA 1
ATOM 718 C C . LEU A 1 86 ? -3.109 3.196 6.749 1.00 88.12 86 LEU A C 1
ATOM 720 O O . LEU A 1 86 ? -3.331 3.604 5.615 1.00 88.12 86 LEU A O 1
ATOM 724 N N . THR A 1 87 ? -3.473 3.880 7.830 1.00 88.94 87 THR A N 1
ATOM 725 C CA . THR A 1 87 ? -4.221 5.137 7.768 1.00 88.94 87 THR A CA 1
ATOM 726 C C . THR A 1 87 ? -3.402 6.257 7.147 1.00 88.94 87 THR A C 1
ATOM 728 O O . THR A 1 87 ? -3.927 6.983 6.316 1.00 88.94 87 THR A O 1
ATOM 731 N N . GLU A 1 88 ? -2.111 6.352 7.472 1.00 89.00 88 GLU A N 1
ATOM 732 C CA . GLU A 1 88 ? -1.217 7.322 6.829 1.00 89.00 88 GLU A CA 1
ATOM 733 C C . GLU A 1 88 ? -1.012 7.004 5.349 1.00 89.00 88 GLU A C 1
ATOM 735 O O . GLU A 1 88 ? -1.006 7.917 4.530 1.00 89.00 88 GLU A O 1
ATOM 740 N N . SER A 1 89 ? -0.906 5.717 4.991 1.00 88.75 89 SER A N 1
ATOM 741 C CA . SER A 1 89 ? -0.797 5.330 3.581 1.00 88.75 89 SER A CA 1
ATOM 742 C C . SER A 1 89 ? -2.044 5.688 2.774 1.00 88.75 89 SER A C 1
ATOM 744 O O . SER A 1 89 ? -1.919 6.155 1.649 1.00 88.75 89 SER A O 1
ATOM 746 N N . LEU A 1 90 ? -3.238 5.513 3.347 1.00 88.50 90 LEU A N 1
ATOM 747 C CA . LEU A 1 90 ? -4.495 5.878 2.695 1.00 88.50 90 LEU A CA 1
ATOM 748 C C . LEU A 1 90 ? -4.656 7.395 2.595 1.00 88.50 90 LEU A C 1
ATOM 750 O O . LEU A 1 90 ? -5.026 7.887 1.536 1.00 88.50 90 LEU A O 1
ATOM 754 N N . PHE A 1 91 ? -4.320 8.124 3.662 1.00 87.88 91 PHE A N 1
ATOM 755 C CA . PHE A 1 91 ? -4.354 9.583 3.666 1.00 87.88 91 PHE A CA 1
ATOM 756 C C . PHE A 1 91 ? -3.456 10.161 2.574 1.00 87.88 91 PHE A C 1
ATOM 758 O O . PHE A 1 91 ? -3.893 11.013 1.805 1.00 87.88 91 PHE A O 1
ATOM 765 N N . TRP A 1 92 ? -2.227 9.653 2.458 1.00 88.88 92 TRP A N 1
ATOM 766 C CA . TRP A 1 92 ? -1.304 10.089 1.418 1.00 88.88 92 TRP A CA 1
ATOM 767 C C . TRP A 1 92 ? -1.798 9.737 0.012 1.00 88.88 92 TRP A C 1
ATOM 769 O O . TRP A 1 92 ? -1.669 10.548 -0.894 1.00 88.88 92 TRP A O 1
ATOM 779 N N . LEU A 1 93 ? -2.398 8.559 -0.182 1.00 87.00 93 LEU A N 1
ATOM 780 C CA . LEU A 1 93 ? -2.972 8.184 -1.478 1.00 87.00 93 LEU A CA 1
ATOM 781 C C . LEU A 1 93 ? -4.149 9.077 -1.883 1.00 87.00 93 LEU A C 1
ATOM 783 O O . LEU A 1 93 ? -4.363 9.299 -3.071 1.00 87.00 93 LEU A O 1
ATOM 787 N N . ASP A 1 94 ? -4.931 9.556 -0.924 1.00 85.19 94 ASP A N 1
ATOM 788 C CA . ASP A 1 94 ? -6.117 10.363 -1.198 1.00 85.19 94 ASP A CA 1
ATOM 789 C C . ASP A 1 94 ? -5.776 11.848 -1.389 1.00 85.19 94 ASP A C 1
ATOM 791 O O . ASP A 1 94 ? -6.238 12.485 -2.330 1.00 85.19 94 ASP A O 1
ATOM 795 N N . THR A 1 95 ? -4.903 12.382 -0.533 1.00 83.06 95 THR A N 1
ATOM 796 C CA . THR A 1 95 ? -4.581 13.819 -0.482 1.00 83.06 95 THR A CA 1
ATOM 797 C C . THR A 1 95 ? -3.259 14.193 -1.149 1.00 83.06 95 THR A C 1
ATOM 799 O O . THR A 1 95 ? -3.019 15.366 -1.414 1.00 83.06 95 THR A O 1
ATOM 802 N N . GLY A 1 96 ? -2.363 13.230 -1.377 1.00 81.12 96 GLY A N 1
ATOM 803 C CA . GLY A 1 96 ? -0.978 13.478 -1.788 1.00 81.12 96 GLY A CA 1
ATOM 804 C C . GLY A 1 96 ? -0.080 14.043 -0.679 1.00 81.12 96 GLY A C 1
ATOM 805 O O . GLY A 1 96 ? 1.120 14.221 -0.898 1.00 81.12 96 GLY A O 1
ATOM 806 N N . LEU A 1 97 ? -0.625 14.296 0.517 1.00 81.50 97 LEU A N 1
ATOM 807 C CA . LEU A 1 97 ? 0.053 14.991 1.608 1.00 81.50 97 LEU A CA 1
ATOM 808 C C . LEU A 1 97 ? 0.516 14.047 2.707 1.00 81.50 97 LEU A C 1
ATOM 810 O O . LEU A 1 97 ? -0.008 12.948 2.911 1.00 81.50 97 LEU A O 1
ATOM 814 N N . LYS A 1 98 ? 1.530 14.490 3.450 1.00 79.75 98 LYS A N 1
ATOM 815 C CA . LYS A 1 98 ? 1.929 13.809 4.682 1.00 79.75 98 LYS A CA 1
ATOM 816 C C . LYS A 1 98 ? 1.057 14.288 5.843 1.00 79.75 98 LYS A C 1
ATOM 818 O O . LYS A 1 98 ? 0.618 15.429 5.836 1.00 79.75 98 LYS A O 1
ATOM 823 N N . PRO A 1 99 ? 0.870 13.478 6.899 1.00 75.06 99 PRO A N 1
ATOM 824 C CA . PRO A 1 99 ? 0.089 13.886 8.072 1.00 75.06 99 PRO A CA 1
ATOM 825 C C . PRO A 1 99 ? 0.595 15.160 8.767 1.00 75.06 99 PRO A C 1
ATOM 827 O O . PRO A 1 99 ? -0.141 15.769 9.535 1.00 75.06 99 PRO A O 1
ATOM 830 N N . THR A 1 100 ? 1.864 15.519 8.547 1.00 71.94 100 THR A N 1
ATOM 831 C CA . THR A 1 100 ? 2.513 16.717 9.092 1.00 71.94 100 THR A CA 1
ATOM 832 C C . THR A 1 100 ? 2.423 17.933 8.173 1.00 71.94 100 THR A C 1
ATOM 834 O O . THR A 1 100 ? 2.823 19.009 8.602 1.00 71.94 100 THR A O 1
ATOM 837 N N . ASP A 1 101 ? 1.965 17.776 6.926 1.00 71.50 101 ASP A N 1
ATOM 838 C CA . ASP A 1 101 ? 1.733 18.917 6.038 1.00 71.50 101 ASP A CA 1
ATOM 839 C C . ASP A 1 101 ? 0.475 19.660 6.481 1.00 71.50 101 ASP A C 1
ATOM 841 O O . ASP A 1 101 ? -0.599 19.077 6.627 1.00 71.50 101 ASP A O 1
ATOM 845 N N . THR A 1 102 ? 0.620 20.964 6.684 1.00 59.00 102 THR A N 1
ATOM 846 C CA . THR A 1 102 ? -0.446 21.882 7.109 1.00 59.00 102 THR A CA 1
ATOM 847 C C . THR A 1 102 ? -1.136 22.600 5.947 1.00 59.00 102 THR A C 1
ATOM 849 O O . THR A 1 102 ? -2.012 23.425 6.182 1.00 59.00 102 THR A O 1
ATOM 852 N N . ASP A 1 103 ? -0.794 22.274 4.699 1.00 57.56 103 ASP A N 1
ATOM 853 C CA . ASP A 1 103 ? -1.188 23.057 3.517 1.00 57.56 103 ASP A CA 1
ATOM 854 C C . ASP A 1 103 ? -2.591 22.731 2.949 1.00 57.56 103 ASP A C 1
ATOM 856 O O . ASP A 1 103 ? -2.892 23.077 1.808 1.00 57.56 103 ASP A O 1
ATOM 860 N N . THR A 1 104 ? -3.497 22.092 3.708 1.00 58.09 104 THR A N 1
ATOM 861 C CA . THR A 1 104 ? -4.875 21.810 3.238 1.00 58.09 104 THR A CA 1
ATOM 862 C C . THR A 1 104 ? -5.985 22.087 4.250 1.00 58.09 104 THR A C 1
ATOM 864 O O . THR A 1 104 ? -5.820 21.952 5.458 1.00 58.09 104 THR A O 1
ATOM 867 N N . ASN A 1 105 ? -7.179 22.383 3.712 1.00 62.81 105 ASN A N 1
ATOM 868 C CA . ASN A 1 105 ? -8.449 22.548 4.439 1.00 62.81 105 ASN A CA 1
ATOM 869 C C . ASN A 1 105 ? -8.926 21.286 5.193 1.00 62.81 105 ASN A C 1
ATOM 871 O O . ASN A 1 105 ? -9.912 21.337 5.926 1.00 62.81 105 ASN A O 1
ATOM 875 N N . THR A 1 106 ? -8.259 20.143 5.021 1.00 65.00 106 THR A N 1
ATOM 876 C CA . THR A 1 106 ? -8.615 18.860 5.638 1.00 65.00 106 THR A CA 1
ATOM 877 C C . THR A 1 106 ? -7.485 18.367 6.524 1.00 65.00 106 THR A C 1
ATOM 879 O O . THR A 1 106 ? -6.493 17.822 6.049 1.00 65.00 106 THR A O 1
ATOM 882 N N . SER A 1 107 ? -7.660 18.512 7.837 1.00 79.62 107 SER A N 1
ATOM 883 C CA . SER A 1 107 ? -6.731 17.941 8.811 1.00 79.62 107 SER A CA 1
ATOM 884 C C . SER A 1 107 ? -6.719 16.407 8.738 1.00 79.62 107 SER A C 1
ATOM 886 O O . SER A 1 107 ? -7.751 15.776 8.497 1.00 79.62 107 SER A O 1
ATOM 888 N N . TYR A 1 108 ? -5.577 15.778 9.035 1.00 82.75 108 TYR A N 1
ATOM 889 C CA . TYR A 1 108 ? -5.481 14.312 9.115 1.00 82.75 108 TYR A CA 1
ATOM 890 C C . TYR A 1 108 ? -6.516 13.706 10.079 1.00 82.75 108 TYR A C 1
ATOM 892 O O . TYR A 1 108 ? -7.059 12.632 9.823 1.00 82.75 108 TYR A O 1
ATOM 900 N N . LYS A 1 109 ? -6.823 14.408 11.179 1.00 84.69 109 LYS A N 1
ATOM 901 C CA . LYS A 1 109 ? -7.806 13.961 12.172 1.00 84.69 109 LYS A CA 1
ATOM 902 C C . LYS A 1 109 ? -9.217 13.925 11.583 1.00 84.69 109 LYS A C 1
ATOM 904 O O . LYS A 1 109 ? -9.850 12.878 11.623 1.00 84.69 109 LYS A O 1
ATOM 909 N N . SER A 1 110 ? -9.661 15.023 10.970 1.00 85.19 110 SER A N 1
ATOM 910 C CA . SER A 1 110 ? -10.991 15.090 10.353 1.00 85.19 110 SER A CA 1
ATOM 911 C C . SER A 1 110 ? -11.134 14.108 9.191 1.00 85.19 110 SER A C 1
ATOM 913 O O . SER A 1 110 ? -12.167 13.460 9.063 1.00 85.19 110 SER A O 1
ATOM 915 N N . TRP A 1 111 ? -10.088 13.928 8.379 1.00 87.25 111 TRP A N 1
ATOM 916 C CA . TRP A 1 111 ? -10.095 12.930 7.307 1.00 87.25 111 TRP A CA 1
ATOM 917 C C . TRP A 1 111 ? -10.213 11.498 7.847 1.00 87.25 111 TRP A C 1
ATOM 919 O O . TRP A 1 111 ? -10.979 10.694 7.316 1.00 87.25 111 TRP A O 1
ATOM 929 N N . LYS A 1 112 ? -9.481 11.175 8.919 1.00 86.88 112 LYS A N 1
ATOM 930 C CA . LYS A 1 112 ? -9.497 9.843 9.533 1.00 86.88 112 LYS A CA 1
ATOM 931 C C . LYS A 1 112 ? -10.867 9.496 10.108 1.00 86.88 112 LYS A C 1
ATOM 933 O O . LYS A 1 112 ? -11.283 8.348 9.976 1.00 86.88 112 LYS A O 1
ATOM 938 N N . ASP A 1 113 ? -11.530 10.464 10.731 1.00 88.00 113 ASP A N 1
ATOM 939 C CA . ASP A 1 113 ? -12.860 10.270 11.310 1.00 88.00 113 ASP A CA 1
ATOM 940 C C . ASP A 1 113 ? -13.895 10.004 10.200 1.00 88.00 113 ASP A C 1
ATOM 942 O O . ASP A 1 113 ? -14.698 9.081 10.318 1.00 88.00 113 ASP A O 1
ATOM 946 N N . LEU A 1 114 ? -13.800 10.715 9.068 1.00 86.75 114 LEU A N 1
ATOM 947 C CA . LEU A 1 114 ? -14.652 10.490 7.890 1.00 86.75 114 LEU A CA 1
ATOM 948 C C . LEU A 1 114 ? -14.452 9.106 7.249 1.00 86.75 114 LEU A C 1
ATOM 950 O O . LEU A 1 114 ? -15.411 8.491 6.797 1.00 86.75 114 LEU A O 1
ATOM 954 N N . HIS A 1 115 ? -13.217 8.599 7.227 1.00 86.56 115 HIS A N 1
ATOM 955 C CA . HIS A 1 115 ? -12.864 7.336 6.563 1.00 86.56 115 HIS A CA 1
ATOM 956 C C . HIS A 1 115 ? -12.742 6.149 7.527 1.00 86.56 115 HIS A C 1
ATOM 958 O O . HIS A 1 115 ? -12.185 5.104 7.178 1.00 86.56 115 HIS A O 1
ATOM 964 N N . GLN A 1 116 ? -13.232 6.286 8.761 1.00 87.56 116 GLN A N 1
ATOM 965 C CA . GLN A 1 116 ? -13.053 5.278 9.803 1.00 87.56 116 GLN A CA 1
ATOM 966 C C . GLN A 1 116 ? -13.641 3.912 9.415 1.00 87.56 116 GLN A C 1
ATOM 968 O O . GLN A 1 116 ? -13.024 2.880 9.698 1.00 87.56 116 GLN A O 1
ATOM 973 N N . GLU A 1 117 ? -14.797 3.905 8.751 1.00 86.12 117 GLU A N 1
ATOM 974 C CA . GLU A 1 117 ? -15.471 2.689 8.285 1.00 86.12 117 GLU A CA 1
ATOM 975 C C . GLU A 1 117 ? -14.657 1.968 7.200 1.00 86.12 117 GLU A C 1
ATOM 977 O O . GLU A 1 117 ? -14.366 0.777 7.337 1.00 86.12 117 GLU A O 1
ATOM 982 N N . ASP A 1 118 ? -14.188 2.704 6.185 1.00 83.25 118 ASP A N 1
ATOM 983 C CA . ASP A 1 118 ? -13.338 2.184 5.103 1.00 83.25 118 ASP A CA 1
ATOM 984 C C . ASP A 1 118 ? -12.027 1.593 5.659 1.00 83.25 118 ASP A C 1
ATOM 986 O O . ASP A 1 118 ? -11.598 0.490 5.296 1.00 83.25 118 ASP A O 1
ATOM 990 N N . ILE A 1 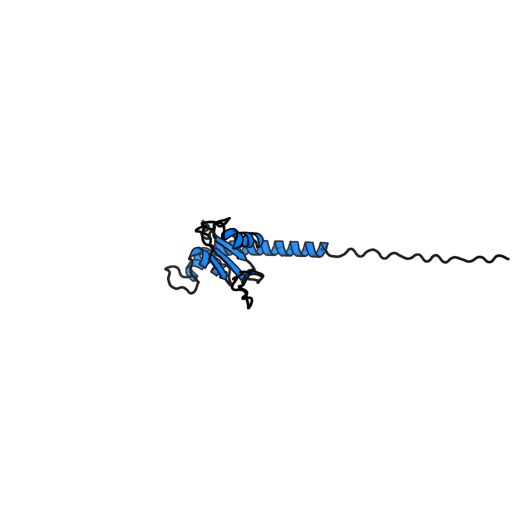119 ? -11.402 2.298 6.608 1.00 87.06 119 ILE A N 1
ATOM 991 C CA . ILE A 1 119 ? -10.202 1.832 7.312 1.00 87.06 119 ILE A CA 1
ATOM 992 C C . ILE A 1 119 ? -10.495 0.535 8.080 1.00 87.06 119 ILE A C 1
ATOM 994 O O . ILE A 1 119 ? -9.641 -0.357 8.130 1.00 87.06 119 ILE A O 1
ATOM 998 N N . GLY A 1 120 ? -11.668 0.435 8.709 1.00 87.00 120 GLY A N 1
ATOM 999 C CA . GLY A 1 120 ? -12.131 -0.762 9.408 1.00 87.00 120 GLY A CA 1
ATOM 1000 C C . GLY A 1 120 ? -12.238 -1.958 8.467 1.00 87.00 120 GLY A C 1
ATOM 1001 O O . GLY A 1 120 ? -11.579 -2.975 8.695 1.00 87.00 120 GLY A O 1
ATOM 1002 N N . ALA A 1 121 ? -12.956 -1.792 7.356 1.00 87.88 121 ALA A N 1
ATOM 1003 C CA . ALA A 1 121 ? -13.131 -2.829 6.343 1.00 87.88 121 ALA A CA 1
ATOM 1004 C C . ALA A 1 121 ? -11.785 -3.335 5.795 1.00 87.88 121 ALA A C 1
ATOM 1006 O O . ALA A 1 121 ? -11.534 -4.541 5.740 1.00 87.88 121 ALA A O 1
ATOM 1007 N N . LEU A 1 122 ? -10.857 -2.429 5.467 1.00 85.94 122 LEU A N 1
ATOM 1008 C CA . LEU A 1 122 ? -9.523 -2.806 4.986 1.00 85.94 122 LEU A CA 1
ATOM 1009 C C . LEU A 1 122 ? -8.704 -3.563 6.039 1.00 85.94 122 LEU A C 1
ATOM 1011 O O . LEU A 1 122 ? -7.988 -4.512 5.704 1.00 85.94 122 LEU A O 1
ATOM 1015 N N . LYS A 1 123 ? -8.807 -3.184 7.318 1.00 87.88 123 LYS A N 1
ATOM 1016 C CA . LYS A 1 123 ? -8.149 -3.915 8.413 1.00 87.88 123 LYS A CA 1
ATOM 1017 C C . LYS A 1 123 ? -8.696 -5.329 8.551 1.00 87.88 123 LYS A C 1
ATOM 1019 O O . LYS A 1 123 ? -7.913 -6.243 8.813 1.00 87.88 123 LYS A O 1
ATOM 1024 N N . ASP A 1 124 ? -9.992 -5.525 8.367 1.00 88.88 124 ASP A N 1
ATOM 1025 C CA . ASP A 1 124 ? -10.599 -6.849 8.464 1.00 88.88 124 ASP A CA 1
ATOM 1026 C C . ASP A 1 124 ? -10.182 -7.744 7.290 1.00 88.88 124 ASP A C 1
ATOM 1028 O O . ASP A 1 124 ? -9.726 -8.867 7.522 1.00 88.88 124 ASP A O 1
ATOM 1032 N N . ILE A 1 125 ? -10.119 -7.206 6.066 1.00 87.56 125 ILE A N 1
ATOM 1033 C CA . ILE A 1 125 ? -9.529 -7.904 4.908 1.00 87.56 125 ILE A CA 1
ATOM 1034 C C . ILE A 1 125 ? -8.072 -8.317 5.189 1.00 87.56 125 ILE A C 1
ATOM 1036 O O . ILE A 1 125 ? -7.648 -9.428 4.851 1.00 87.56 125 ILE A O 1
ATOM 1040 N N . LEU A 1 126 ? -7.275 -7.452 5.828 1.00 87.00 126 LEU A N 1
ATOM 1041 C CA . LEU A 1 126 ? -5.892 -7.774 6.200 1.00 87.00 126 LEU A CA 1
ATOM 1042 C C . LEU A 1 126 ? -5.810 -8.891 7.247 1.00 87.00 126 LEU A C 1
ATOM 1044 O O . LEU A 1 126 ? -4.956 -9.778 7.125 1.00 87.00 126 LEU A O 1
ATOM 1048 N N . LYS A 1 127 ? -6.691 -8.888 8.253 1.00 86.69 127 LYS A N 1
ATOM 1049 C CA . LYS A 1 127 ? -6.767 -9.962 9.256 1.00 86.69 127 LYS A CA 1
ATOM 1050 C C . LYS A 1 127 ? -7.121 -11.293 8.602 1.00 86.69 127 LYS A C 1
ATOM 1052 O O . LYS A 1 127 ? -6.456 -12.291 8.879 1.00 86.69 127 LYS A O 1
ATOM 1057 N N . GLU A 1 128 ? -8.096 -11.309 7.697 1.00 87.94 128 GLU A N 1
ATOM 1058 C CA . GLU A 1 128 ? -8.471 -12.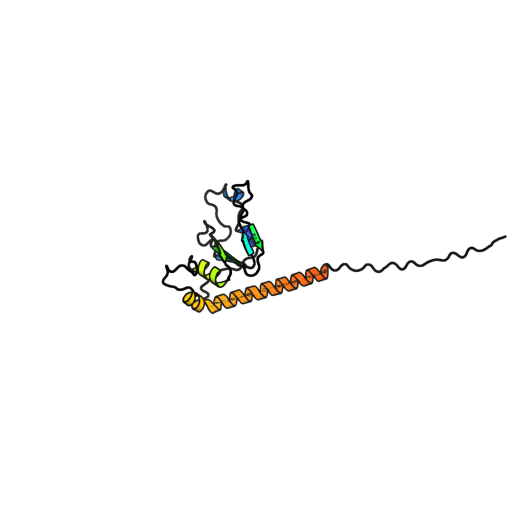512 6.951 1.00 87.94 128 GLU A CA 1
ATOM 1059 C C . GLU A 1 128 ? -7.319 -13.040 6.094 1.00 87.94 128 GLU A C 1
ATOM 1061 O O . GLU A 1 128 ? -7.007 -14.233 6.133 1.00 87.94 128 GLU A O 1
ATOM 1066 N N . ARG A 1 129 ? -6.625 -12.159 5.361 1.00 85.38 129 ARG A N 1
ATOM 1067 C CA . ARG A 1 129 ? -5.430 -12.532 4.585 1.00 85.38 129 ARG A CA 1
ATOM 1068 C C . ARG A 1 129 ? -4.332 -13.101 5.483 1.00 85.38 129 ARG A C 1
ATOM 1070 O O . ARG A 1 129 ? -3.705 -14.096 5.122 1.00 85.38 129 ARG A O 1
ATOM 1077 N N . SER A 1 130 ? -4.102 -12.503 6.652 1.00 83.56 130 SER A N 1
ATOM 1078 C CA . SER A 1 130 ? -3.125 -12.993 7.631 1.00 83.56 130 SER A CA 1
ATOM 1079 C C . SER A 1 130 ? -3.501 -14.377 8.161 1.00 83.56 130 SER A C 1
ATOM 1081 O O . SER A 1 130 ? -2.654 -15.271 8.204 1.00 83.56 130 SER A O 1
ATOM 1083 N N . ARG A 1 131 ? -4.778 -14.592 8.494 1.00 86.31 131 ARG A N 1
ATOM 1084 C CA . ARG A 1 131 ? -5.297 -15.888 8.943 1.00 86.31 131 ARG A CA 1
ATOM 1085 C C . ARG A 1 131 ? -5.086 -16.969 7.881 1.00 86.31 131 ARG A C 1
ATOM 1087 O O . ARG A 1 131 ? -4.448 -17.976 8.178 1.00 86.31 131 ARG A O 1
ATOM 1094 N N . LYS A 1 132 ? -5.482 -16.707 6.631 1.00 86.12 132 LYS A N 1
ATOM 1095 C CA . LYS A 1 132 ? -5.267 -17.623 5.496 1.00 86.12 132 LYS A CA 1
ATOM 1096 C C . LYS A 1 132 ? -3.784 -17.953 5.286 1.00 86.12 132 LYS A C 1
ATOM 1098 O O . LYS A 1 132 ? -3.429 -19.106 5.060 1.00 86.12 132 LYS A O 1
ATOM 1103 N N . ARG A 1 133 ? -2.888 -16.963 5.412 1.00 83.06 133 ARG A N 1
ATOM 1104 C CA . ARG A 1 133 ? -1.430 -17.186 5.331 1.00 83.06 133 ARG A CA 1
ATOM 1105 C C . ARG A 1 133 ? -0.918 -18.092 6.451 1.00 83.06 133 ARG A C 1
ATOM 1107 O O . ARG A 1 133 ? -0.089 -18.961 6.186 1.00 83.06 133 ARG A O 1
ATOM 1114 N N . LYS A 1 134 ? -1.394 -17.907 7.686 1.00 82.88 134 LYS A N 1
ATOM 1115 C CA . LYS A 1 134 ? -1.010 -18.747 8.834 1.00 82.88 134 LYS A CA 1
ATOM 1116 C C . LYS A 1 134 ? -1.493 -20.186 8.664 1.00 82.88 134 LYS A C 1
ATOM 1118 O O . LYS A 1 134 ? -0.708 -21.105 8.879 1.00 82.88 134 LYS A O 1
ATOM 1123 N N . GLU A 1 135 ? -2.733 -20.375 8.224 1.00 84.19 135 GLU A N 1
ATOM 1124 C CA . GLU A 1 135 ? -3.312 -21.696 7.944 1.00 84.19 135 GLU A CA 1
ATOM 1125 C C . GLU A 1 135 ? -2.535 -22.418 6.828 1.00 84.19 135 GLU A C 1
ATOM 1127 O O . GLU A 1 135 ? -2.116 -23.563 7.002 1.00 84.19 135 GLU A O 1
ATOM 1132 N N . ALA A 1 136 ? -2.212 -21.723 5.732 1.00 82.88 136 ALA A N 1
ATOM 1133 C CA . ALA A 1 136 ? -1.391 -22.277 4.654 1.00 82.88 136 ALA A CA 1
ATOM 1134 C C . ALA A 1 136 ? 0.038 -22.628 5.110 1.00 82.88 136 ALA A C 1
ATOM 1136 O O . ALA A 1 136 ? 0.595 -23.650 4.703 1.00 82.88 136 ALA A O 1
ATOM 1137 N N . ALA A 1 137 ? 0.645 -21.807 5.972 1.00 82.62 137 ALA A N 1
ATOM 1138 C CA . ALA A 1 137 ? 1.959 -22.096 6.541 1.00 82.62 137 ALA A CA 1
ATOM 1139 C C . ALA A 1 137 ? 1.928 -23.319 7.474 1.00 82.62 137 ALA A C 1
ATOM 1141 O O . ALA A 1 137 ? 2.862 -24.121 7.455 1.00 82.62 137 ALA A O 1
ATOM 1142 N N . ALA A 1 138 ? 0.859 -23.492 8.256 1.00 82.00 138 ALA A N 1
ATOM 1143 C CA . ALA A 1 138 ? 0.661 -24.665 9.104 1.00 82.00 138 ALA A CA 1
ATOM 1144 C C . ALA A 1 138 ? 0.479 -25.944 8.271 1.00 82.00 138 ALA A C 1
ATOM 1146 O O . ALA A 1 138 ? 1.141 -26.944 8.545 1.00 82.00 138 ALA A O 1
ATOM 1147 N N . ALA A 1 139 ? -0.320 -25.892 7.199 1.00 80.94 139 ALA A N 1
ATOM 1148 C CA . ALA A 1 139 ? -0.501 -27.013 6.276 1.00 80.94 139 ALA A CA 1
ATOM 1149 C C . ALA A 1 139 ? 0.817 -27.427 5.597 1.00 80.94 139 ALA A C 1
ATOM 1151 O O . ALA A 1 139 ? 1.143 -28.611 5.536 1.00 80.94 139 ALA A O 1
ATOM 1152 N N . LYS A 1 140 ? 1.632 -26.455 5.161 1.00 80.12 140 LYS A N 1
ATOM 1153 C CA . LYS A 1 140 ? 2.968 -26.727 4.603 1.00 80.12 140 LYS A CA 1
ATOM 1154 C C . LYS A 1 140 ? 3.906 -27.367 5.625 1.00 80.12 140 LYS A C 1
ATOM 1156 O O . LYS A 1 140 ? 4.621 -28.302 5.282 1.00 80.12 140 LYS A O 1
ATOM 1161 N N . LYS A 1 141 ? 3.888 -26.907 6.880 1.00 76.25 141 LYS A N 1
ATOM 1162 C CA . LYS A 1 141 ? 4.682 -27.517 7.958 1.00 76.25 141 LYS A CA 1
ATOM 1163 C C . LYS A 1 141 ? 4.242 -28.951 8.253 1.00 76.25 141 LYS A C 1
ATOM 1165 O O . LYS A 1 141 ? 5.104 -29.800 8.432 1.00 76.25 141 LYS A O 1
ATOM 1170 N N . ALA A 1 142 ? 2.938 -29.228 8.245 1.00 74.00 142 ALA A N 1
ATOM 1171 C CA . ALA A 1 142 ? 2.401 -30.576 8.432 1.00 74.00 142 ALA A CA 1
ATOM 1172 C C . ALA A 1 142 ? 2.776 -31.522 7.275 1.00 74.00 142 ALA A C 1
ATOM 1174 O O . ALA A 1 142 ? 3.137 -32.670 7.517 1.00 74.00 142 ALA A O 1
ATOM 1175 N N . ALA A 1 143 ? 2.770 -31.031 6.032 1.00 73.12 143 ALA A N 1
ATOM 1176 C CA . ALA A 1 143 ? 3.193 -31.798 4.858 1.00 73.12 143 ALA A CA 1
ATOM 1177 C C . ALA A 1 143 ? 4.711 -32.066 4.810 1.00 73.12 143 ALA A C 1
ATOM 1179 O O . ALA A 1 143 ? 5.145 -33.026 4.179 1.00 73.12 143 ALA A O 1
ATOM 1180 N N . MET A 1 144 ? 5.518 -31.229 5.472 1.00 67.69 144 MET A N 1
ATOM 1181 C CA . MET A 1 144 ? 6.981 -31.338 5.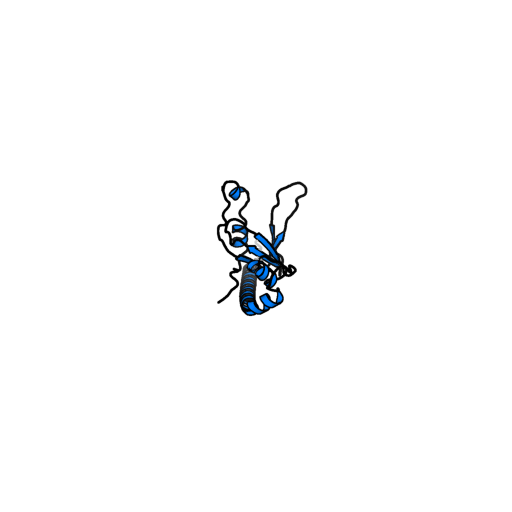493 1.00 67.69 144 MET A CA 1
ATOM 1182 C C . MET A 1 144 ? 7.515 -32.193 6.653 1.00 67.69 144 MET A C 1
ATOM 1184 O O . MET A 1 144 ? 8.725 -32.386 6.744 1.00 67.69 144 MET A O 1
ATOM 1188 N N . VAL A 1 145 ? 6.649 -32.728 7.528 1.00 60.16 145 VAL A N 1
ATOM 1189 C CA . VAL A 1 145 ? 7.064 -33.718 8.534 1.00 60.16 145 VAL A CA 1
ATOM 1190 C C . VAL A 1 145 ? 7.417 -35.020 7.803 1.00 60.16 145 VAL A C 1
ATOM 1192 O O . VAL A 1 145 ? 6.529 -35.656 7.227 1.00 60.16 145 VAL A O 1
ATOM 1195 N N . PRO A 1 146 ? 8.692 -35.454 7.794 1.00 57.50 146 PRO A N 1
ATOM 1196 C CA . PRO A 1 146 ? 9.071 -36.682 7.118 1.00 57.50 146 PRO A CA 1
ATOM 1197 C C . PRO A 1 146 ? 8.392 -37.870 7.807 1.00 57.50 146 PRO A C 1
ATOM 1199 O O . PRO A 1 146 ? 8.559 -38.080 9.011 1.00 57.50 146 PRO A O 1
ATOM 1202 N N . LYS A 1 147 ? 7.647 -38.677 7.038 1.00 57.44 147 LYS A N 1
ATOM 1203 C CA . LYS A 1 147 ? 7.199 -40.010 7.468 1.00 57.44 147 LYS A CA 1
ATOM 1204 C C . LYS A 1 147 ? 8.431 -40.781 7.951 1.00 57.44 147 LYS A C 1
ATOM 1206 O O . LYS A 1 147 ? 9.268 -41.176 7.138 1.00 57.44 147 LYS A O 1
ATOM 1211 N N . LYS A 1 148 ? 8.552 -40.992 9.268 1.00 49.59 148 LYS A N 1
ATOM 1212 C CA . LYS A 1 148 ? 9.513 -41.934 9.858 1.00 49.59 148 LYS A CA 1
ATOM 1213 C C . LYS A 1 148 ? 9.340 -43.269 9.122 1.00 49.59 148 LYS A C 1
ATOM 1215 O O . LYS A 1 148 ? 8.286 -43.892 9.235 1.00 49.59 148 LYS A O 1
ATOM 1220 N N . LYS A 1 149 ? 10.342 -43.685 8.337 1.00 46.28 149 LYS A N 1
ATOM 1221 C CA . LYS A 1 149 ? 10.390 -45.042 7.774 1.00 46.28 149 LYS A CA 1
ATOM 1222 C C . LYS A 1 149 ? 10.278 -46.030 8.946 1.00 46.28 149 LYS A C 1
ATOM 1224 O O . LYS A 1 149 ? 11.007 -45.845 9.925 1.00 46.28 149 LYS A O 1
ATOM 1229 N N . PRO A 1 150 ? 9.398 -47.043 8.891 1.00 44.78 150 PRO A N 1
ATOM 1230 C CA . PRO A 1 150 ? 9.366 -48.065 9.925 1.00 44.78 150 PRO A CA 1
ATOM 1231 C C . PRO A 1 150 ? 10.718 -48.782 9.928 1.00 44.78 150 PRO A C 1
ATOM 1233 O O . PRO A 1 150 ? 11.221 -49.193 8.881 1.00 44.78 150 PRO A O 1
ATOM 1236 N N . ALA A 1 151 ? 11.335 -48.855 11.107 1.00 43.66 151 ALA A N 1
ATOM 1237 C CA . ALA A 1 151 ? 12.607 -49.526 11.306 1.00 43.66 151 ALA A CA 1
ATOM 1238 C C . ALA A 1 151 ? 12.481 -50.988 10.854 1.00 43.66 151 ALA A C 1
ATOM 1240 O O . ALA A 1 151 ? 11.637 -51.730 11.355 1.00 43.66 151 ALA A O 1
ATOM 1241 N N . ALA A 1 152 ? 13.309 -51.388 9.888 1.00 43.78 152 ALA A N 1
ATOM 1242 C CA . ALA A 1 152 ? 13.398 -52.769 9.448 1.00 43.78 152 ALA A CA 1
ATOM 1243 C C . ALA A 1 152 ? 13.865 -53.638 10.625 1.00 43.78 152 ALA A C 1
ATOM 1245 O O . ALA A 1 152 ? 15.024 -53.579 11.040 1.00 43.78 152 ALA A O 1
ATOM 1246 N N . VAL A 1 153 ? 12.945 -54.435 11.167 1.00 46.03 153 VAL A N 1
ATOM 1247 C CA . VAL A 1 153 ? 13.228 -55.482 12.149 1.00 46.03 153 VAL A CA 1
ATOM 1248 C C . VAL A 1 153 ? 14.124 -56.517 11.467 1.00 46.03 153 VAL A C 1
ATOM 1250 O O . VAL A 1 153 ? 13.664 -57.326 10.662 1.00 46.03 153 VAL A O 1
ATOM 1253 N N . LYS A 1 154 ? 15.429 -56.475 11.756 1.00 41.41 154 LYS A N 1
ATOM 1254 C CA . LYS A 1 154 ? 16.372 -57.522 11.353 1.00 41.41 154 LYS A CA 1
ATOM 1255 C C . LYS A 1 154 ? 16.016 -58.802 12.114 1.00 41.41 154 LYS A C 1
ATOM 1257 O O . LYS A 1 154 ? 16.315 -58.915 13.299 1.00 41.41 154 LYS A O 1
ATOM 1262 N N . LYS A 1 155 ? 15.375 -59.764 11.443 1.00 41.12 155 LYS A N 1
ATOM 1263 C CA . LYS A 1 155 ? 15.265 -61.142 11.942 1.00 41.12 155 LYS A CA 1
ATOM 1264 C C . LYS A 1 155 ? 16.659 -61.774 11.911 1.00 41.12 155 LYS A C 1
ATOM 1266 O O . LYS A 1 155 ? 17.212 -62.004 10.841 1.00 41.12 155 LYS A O 1
ATOM 1271 N N . SER A 1 156 ? 17.227 -62.031 13.082 1.00 39.91 156 SER A N 1
ATOM 1272 C CA . SER A 1 156 ? 18.416 -62.859 13.263 1.00 39.91 156 SER A CA 1
ATOM 1273 C C . SER A 1 156 ? 18.054 -64.331 13.033 1.00 39.91 156 SER A C 1
ATOM 1275 O O . SER A 1 156 ? 17.427 -64.976 13.867 1.00 39.91 156 SER A O 1
ATOM 1277 N N . THR A 1 157 ? 18.442 -64.890 11.888 1.00 41.72 157 THR A N 1
ATOM 1278 C CA . THR A 1 157 ? 18.425 -66.342 11.667 1.00 41.72 157 THR A CA 1
ATOM 1279 C C . THR A 1 157 ? 19.713 -66.949 12.215 1.00 41.72 157 THR A C 1
ATOM 1281 O O . THR A 1 157 ? 20.774 -66.834 11.604 1.00 41.72 157 THR A O 1
ATOM 1284 N N . VAL A 1 158 ? 19.620 -67.593 13.380 1.00 42.41 158 VAL A N 1
ATOM 1285 C CA . VAL A 1 158 ? 20.679 -68.435 13.954 1.00 42.41 158 VAL A CA 1
ATOM 1286 C C . VAL A 1 158 ? 20.747 -69.739 13.154 1.00 42.41 158 VAL A C 1
ATOM 1288 O O . VAL A 1 158 ? 19.863 -70.589 13.253 1.00 42.41 158 VAL A O 1
ATOM 1291 N N . ALA A 1 159 ? 21.791 -69.897 12.339 1.00 44.06 159 ALA A N 1
ATOM 1292 C CA . ALA A 1 159 ? 22.077 -71.137 11.626 1.00 44.06 159 ALA A CA 1
ATOM 1293 C C . ALA A 1 159 ? 22.682 -72.173 12.590 1.00 44.06 159 ALA A C 1
ATOM 1295 O O . ALA A 1 159 ? 23.823 -72.062 13.037 1.00 44.06 159 ALA A O 1
ATOM 1296 N N . LYS A 1 160 ? 21.886 -73.195 12.909 1.00 45.53 160 LYS A N 1
ATOM 1297 C CA . LYS A 1 160 ? 22.262 -74.370 13.701 1.00 45.53 160 LYS A CA 1
ATOM 1298 C C . LYS A 1 160 ? 23.196 -75.255 12.862 1.00 45.53 160 LYS A C 1
ATOM 1300 O O . LYS A 1 160 ? 22.739 -75.957 11.962 1.00 45.53 160 LYS A O 1
ATOM 1305 N N . LYS A 1 161 ? 24.506 -75.219 13.129 1.00 44.56 161 LYS A N 1
ATOM 1306 C CA . LYS A 1 161 ? 25.492 -76.097 12.476 1.00 44.56 161 LYS A CA 1
ATOM 1307 C C . LYS A 1 161 ? 25.362 -77.511 13.067 1.00 44.56 161 LYS A C 1
ATOM 1309 O O . LYS A 1 161 ? 25.745 -77.748 14.210 1.00 44.56 161 LYS A O 1
ATOM 1314 N N . LYS A 1 162 ? 24.754 -78.430 12.308 1.00 42.34 162 LYS A N 1
ATOM 1315 C CA . LYS A 1 162 ? 24.752 -79.875 12.592 1.00 42.34 162 LYS A CA 1
ATOM 1316 C C . LYS A 1 162 ? 26.181 -80.417 12.444 1.00 42.34 162 LYS A C 1
ATOM 1318 O O . LYS A 1 162 ? 26.827 -80.155 11.434 1.00 42.34 162 LYS A O 1
ATOM 1323 N N . LYS A 1 163 ? 26.640 -81.169 13.450 1.00 41.91 163 LYS A N 1
ATOM 1324 C CA . LYS A 1 163 ? 27.786 -82.087 13.362 1.00 41.91 163 LYS A CA 1
ATOM 1325 C C . LYS A 1 163 ? 27.448 -83.229 12.396 1.00 41.91 163 LYS A C 1
ATOM 1327 O O . LYS A 1 163 ? 26.329 -83.738 12.452 1.00 41.91 163 LYS A O 1
ATOM 1332 N N . ALA A 1 164 ? 28.411 -83.642 11.579 1.00 45.03 164 ALA A N 1
ATOM 1333 C CA . ALA A 1 164 ? 28.416 -84.937 10.910 1.00 45.03 164 ALA A CA 1
ATOM 1334 C C . ALA A 1 164 ? 29.862 -85.454 10.848 1.00 45.03 164 ALA A C 1
ATOM 1336 O O . ALA A 1 164 ? 30.727 -84.719 10.376 1.00 45.03 164 ALA A O 1
ATOM 1337 N N . ASN A 1 165 ? 30.010 -86.687 11.348 1.00 39.06 165 ASN A N 1
ATOM 1338 C CA . ASN A 1 165 ? 31.130 -87.638 11.335 1.00 39.06 165 ASN A CA 1
ATOM 1339 C C . ASN A 1 165 ? 32.492 -87.187 11.861 1.00 39.06 165 ASN A C 1
ATOM 1341 O O . ASN A 1 165 ? 33.247 -86.523 11.124 1.00 39.06 165 ASN A O 1
#

Organism: Lentilactobacillus kefiri (NCBI:txid33962)

Foldseek 3Di:
DQPQFEEEDDPVVVVLQVDDVVVVVPPPFDFGPDATKYKYAQWDFDFDDPVPDPDRDTDIDGHHQKIWIWHRNVRRDTDIDIDSHPLQSSVCNNPVDGQPDPPDPDHSVNVCVVNVVVSVVVVVVVVVVVVVVVVVVVVVVVVPPDDDDPPPDPDDDDDDDDDDD

Radius of gyration: 27.5 Å; chains: 1; bounding box: 51×111×39 Å

Sequence (165 aa):
MTQTKATLISVEEAKALLKDQSDQINERFPRLKKQGKYILPDYRLTRKREAFKIRKHTFLQHHARSYVAFDSENGQTLWMHNFPSLTESLFWLDTGLKPTDTDTNTSYKSWKDLHQEDIGALKDILKERSRKRKEAAAAKKAAMVPKKKPAAVKKSTVAKKKKAN

pLDDT: mean 72.51, std 16.36, range [27.09, 90.19]